Protein AF-A0A538NMU0-F1 (afdb_monomer_lite)

Radius of gyration: 12.37 Å; chains: 1; bounding box: 24×39×24 Å

pLDDT: mean 86.98, std 16.93, range [38.0, 98.0]

Secondary structure (DSSP, 8-state):
---GGGS--S-HHHHHHHHHHHHHHT-HHHHHHHHHHHHHSSSS--HHHHHH-GGGGGGTTSHHHHHHHHHHTT--

Sequence (76 aa):
MLPESQDAFDGPQIAAALAQIYAWTGESDEAFRLLDHLLAIPNGLTVPMFKLDPAWDPLRKDPRYQALIDKYSAKS

Foldseek 3Di:
DPPPVPPQPPDLVSLQVVLLVCLVVVVPVSNLVSLLVSLVDDDPDHLVCLVPPCSNVSVPVPVSSVVSSVVRVVVD

Structure (mmCIF, N/CA/C/O backbone):
data_AF-A0A538NMU0-F1
#
_entry.id   AF-A0A538NMU0-F1
#
loop_
_atom_site.group_PDB
_atom_site.id
_atom_site.type_symbol
_atom_site.label_atom_id
_atom_site.label_alt_id
_atom_site.label_comp_id
_atom_site.label_asym_id
_atom_site.label_entity_id
_atom_site.label_seq_id
_atom_site.pdbx_PDB_ins_code
_atom_site.Cartn_x
_atom_site.Cartn_y
_atom_site.Cartn_z
_atom_site.occupancy
_atom_site.B_iso_or_equiv
_atom_site.auth_seq_id
_atom_site.auth_comp_id
_atom_site.auth_asym_id
_atom_site.auth_atom_id
_atom_site.pdbx_PDB_model_num
ATOM 1 N N . MET A 1 1 ? 5.622 25.344 -18.961 1.00 38.00 1 MET A N 1
ATOM 2 C CA . MET A 1 1 ? 5.291 24.937 -17.584 1.00 38.00 1 MET A CA 1
ATOM 3 C C . MET A 1 1 ? 4.178 23.921 -17.708 1.00 38.00 1 MET A C 1
ATOM 5 O O . MET A 1 1 ? 3.073 24.302 -18.072 1.00 38.00 1 MET A O 1
ATOM 9 N N . LEU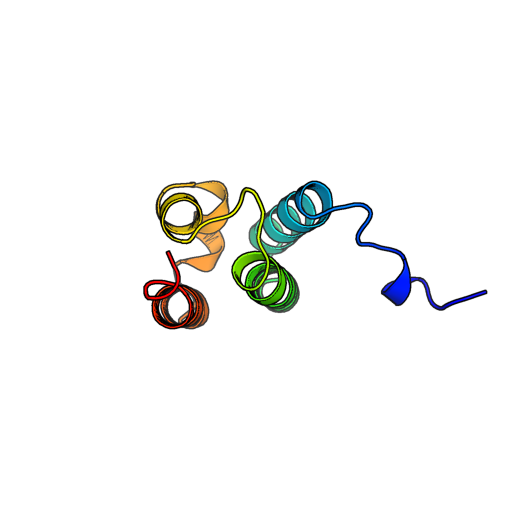 A 1 2 ? 4.518 22.638 -17.607 1.00 41.22 2 LEU A N 1
ATOM 10 C CA . LEU A 1 2 ? 3.523 21.568 -17.579 1.00 41.22 2 LEU A CA 1
ATOM 11 C C . LEU A 1 2 ? 2.907 21.541 -16.171 1.00 41.22 2 LEU A C 1
ATOM 13 O O . LEU A 1 2 ? 3.587 21.931 -15.221 1.00 41.22 2 LEU A O 1
ATOM 17 N N . PRO A 1 3 ? 1.625 21.175 -16.023 1.00 47.16 3 PRO A N 1
ATOM 18 C CA . PRO A 1 3 ? 1.019 21.044 -14.707 1.00 47.16 3 PRO A CA 1
ATOM 19 C C . PRO A 1 3 ? 1.785 19.993 -13.895 1.00 47.16 3 PRO A C 1
ATOM 21 O O . PRO A 1 3 ? 2.074 18.909 -14.398 1.00 47.16 3 PRO A O 1
ATOM 24 N N . GLU A 1 4 ? 2.079 20.312 -12.633 1.00 49.72 4 GLU A N 1
ATOM 25 C CA . GLU A 1 4 ? 2.835 19.474 -11.683 1.00 49.72 4 GLU A CA 1
ATOM 26 C C . GLU A 1 4 ? 2.281 18.043 -11.549 1.00 49.72 4 GLU A C 1
ATOM 28 O O . GLU A 1 4 ? 2.992 17.129 -11.142 1.00 49.72 4 GLU A O 1
ATOM 33 N N . SER A 1 5 ? 1.030 17.811 -11.958 1.00 53.03 5 SER A N 1
ATOM 34 C CA . SER A 1 5 ? 0.410 16.486 -11.949 1.00 53.03 5 SER 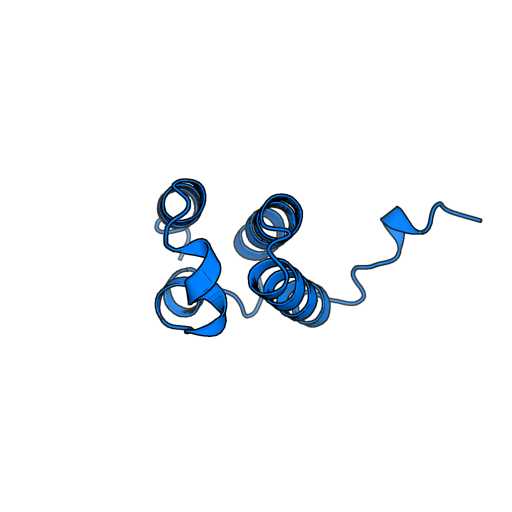A CA 1
ATOM 35 C C . SER A 1 5 ? 0.963 15.515 -13.005 1.00 53.03 5 SER A C 1
ATOM 37 O O . SER A 1 5 ? 0.527 14.364 -13.023 1.00 53.03 5 SER A O 1
ATOM 39 N N . GLN A 1 6 ? 1.846 15.955 -13.914 1.00 45.50 6 GLN A N 1
ATOM 40 C CA . GLN A 1 6 ? 2.399 15.120 -14.992 1.00 45.50 6 GLN A CA 1
ATOM 41 C C . GLN A 1 6 ? 3.892 14.768 -14.862 1.00 45.50 6 GLN A C 1
ATOM 43 O O . GLN A 1 6 ? 4.333 13.895 -15.604 1.00 45.50 6 GLN A O 1
ATOM 48 N N . ASP A 1 7 ? 4.638 15.343 -13.910 1.00 52.47 7 ASP A N 1
ATOM 49 C CA . ASP A 1 7 ? 6.082 15.063 -13.733 1.00 52.47 7 ASP A CA 1
ATOM 50 C C . ASP A 1 7 ? 6.409 14.044 -12.614 1.00 52.47 7 ASP A C 1
ATOM 52 O O . ASP A 1 7 ? 7.548 13.621 -12.470 1.00 52.47 7 ASP A O 1
ATOM 56 N N . ALA A 1 8 ? 5.444 13.591 -11.810 1.00 51.34 8 ALA A N 1
ATOM 57 C CA . ALA A 1 8 ? 5.755 13.012 -10.492 1.00 51.34 8 ALA A CA 1
ATOM 58 C C . ALA A 1 8 ? 6.020 11.487 -10.412 1.00 51.34 8 ALA A C 1
ATOM 60 O O . ALA A 1 8 ? 5.909 10.912 -9.329 1.00 51.34 8 ALA A O 1
ATOM 61 N N . PHE A 1 9 ? 6.376 10.803 -11.504 1.00 54.59 9 PHE A N 1
ATOM 62 C CA . PHE A 1 9 ? 6.826 9.402 -11.419 1.00 54.59 9 PHE A CA 1
ATOM 63 C C . PHE A 1 9 ? 8.256 9.241 -11.930 1.00 54.59 9 PHE A C 1
ATOM 65 O O . PHE A 1 9 ? 8.495 8.592 -12.944 1.00 54.59 9 PHE A O 1
ATOM 72 N N . ASP A 1 10 ? 9.215 9.753 -11.158 1.00 58.84 10 ASP A N 1
ATOM 73 C CA . ASP A 1 10 ? 10.665 9.538 -11.323 1.00 58.84 10 ASP A CA 1
ATOM 74 C C . ASP A 1 10 ? 11.094 8.044 -11.267 1.00 58.84 10 ASP A C 1
ATOM 76 O O . ASP A 1 10 ? 12.263 7.703 -11.438 1.00 58.84 10 ASP A O 1
ATOM 80 N N . GLY A 1 11 ? 10.152 7.116 -11.056 1.00 76.12 11 GLY A N 1
ATOM 81 C CA . GLY A 1 11 ? 10.326 5.672 -11.208 1.00 76.12 11 GLY A CA 1
ATOM 82 C C . GLY A 1 11 ? 9.288 4.867 -10.411 1.00 76.12 11 GLY A C 1
ATOM 83 O O . GLY A 1 11 ? 8.679 5.404 -9.478 1.00 76.12 11 GLY A O 1
ATOM 84 N N . PRO A 1 12 ? 9.091 3.565 -10.710 1.00 83.00 12 PRO A N 1
ATOM 85 C CA . PRO A 1 12 ? 8.169 2.700 -9.964 1.00 83.00 12 PRO A CA 1
ATOM 86 C C . PRO A 1 12 ? 8.426 2.667 -8.450 1.00 83.00 12 PRO A C 1
ATOM 88 O O . PRO A 1 12 ? 7.495 2.508 -7.666 1.00 83.00 12 PRO A O 1
ATOM 91 N N . GLN A 1 13 ? 9.676 2.853 -8.019 1.00 85.44 13 GLN A N 1
ATOM 92 C CA . GLN A 1 13 ? 10.052 2.894 -6.604 1.00 85.44 13 GLN A CA 1
ATOM 93 C C . GLN A 1 13 ? 9.479 4.121 -5.884 1.00 85.44 13 GLN A C 1
ATOM 95 O O . GLN A 1 13 ? 8.953 3.993 -4.780 1.00 85.44 13 GLN A O 1
ATOM 100 N N . ILE A 1 14 ? 9.550 5.301 -6.508 1.00 88.50 14 ILE A N 1
ATOM 101 C CA . ILE A 1 14 ? 9.032 6.550 -5.929 1.00 88.50 14 ILE A CA 1
ATOM 102 C C . ILE A 1 14 ? 7.504 6.509 -5.895 1.00 88.50 14 ILE A C 1
ATOM 104 O O . ILE A 1 14 ? 6.899 6.844 -4.880 1.00 88.50 14 ILE A O 1
ATOM 108 N N . ALA A 1 15 ? 6.886 5.994 -6.959 1.00 91.75 15 ALA A N 1
ATOM 109 C CA . ALA A 1 15 ? 5.449 5.756 -7.007 1.00 91.75 15 ALA A CA 1
ATOM 110 C C . ALA A 1 15 ? 4.977 4.795 -5.899 1.00 91.75 15 ALA A C 1
ATOM 112 O O . ALA A 1 15 ? 3.951 5.041 -5.268 1.00 91.75 15 ALA A O 1
ATOM 113 N N . ALA A 1 16 ? 5.726 3.719 -5.632 1.00 92.75 16 ALA A N 1
ATOM 114 C CA . ALA A 1 16 ? 5.396 2.770 -4.571 1.00 92.75 16 ALA A CA 1
ATOM 115 C C . ALA A 1 16 ? 5.515 3.405 -3.178 1.00 92.75 16 ALA A C 1
ATOM 117 O O . ALA A 1 16 ? 4.623 3.224 -2.352 1.00 92.75 16 ALA A O 1
ATOM 118 N N . ALA A 1 17 ? 6.570 4.188 -2.929 1.00 93.94 17 ALA A N 1
ATOM 119 C CA . ALA A 1 17 ? 6.721 4.928 -1.678 1.00 93.94 17 ALA A CA 1
ATOM 120 C C . ALA A 1 17 ? 5.583 5.944 -1.479 1.00 93.94 17 ALA A C 1
ATOM 122 O O . ALA A 1 17 ? 5.006 6.022 -0.396 1.00 93.94 17 ALA A O 1
ATOM 123 N N . LEU A 1 18 ? 5.202 6.669 -2.534 1.00 95.38 18 LEU A N 1
ATOM 124 C CA . LEU A 1 18 ? 4.084 7.609 -2.490 1.00 95.38 18 LEU A CA 1
ATOM 125 C C . LEU A 1 18 ? 2.748 6.901 -2.219 1.00 95.38 18 LEU A C 1
ATOM 127 O O . LEU A 1 18 ? 1.960 7.368 -1.401 1.00 95.38 18 LEU A O 1
ATOM 131 N N . ALA A 1 19 ? 2.516 5.736 -2.830 1.00 96.12 19 ALA A N 1
ATOM 132 C CA . ALA A 1 19 ? 1.332 4.924 -2.559 1.00 96.12 19 ALA A CA 1
ATOM 133 C C . ALA A 1 19 ? 1.250 4.478 -1.090 1.00 96.12 19 ALA A C 1
ATOM 135 O O . ALA A 1 19 ? 0.160 4.474 -0.518 1.00 96.12 19 ALA A O 1
ATOM 136 N N . GLN A 1 20 ? 2.384 4.140 -0.463 1.00 96.38 20 GLN A N 1
ATOM 137 C CA . GLN A 1 20 ? 2.430 3.825 0.971 1.00 96.38 20 GLN A CA 1
ATOM 138 C C . GLN A 1 20 ? 2.110 5.051 1.829 1.00 96.38 20 GLN A C 1
ATOM 140 O O . GLN A 1 20 ? 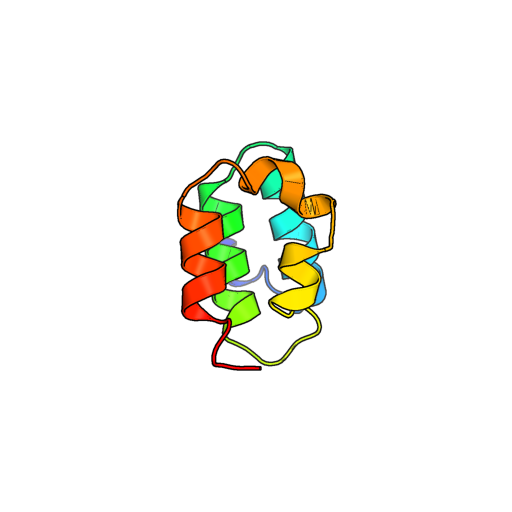1.320 4.944 2.762 1.00 96.38 20 GLN A O 1
ATOM 145 N N . ILE A 1 21 ? 2.661 6.222 1.488 1.00 96.94 21 ILE A N 1
ATOM 146 C CA . ILE A 1 21 ? 2.361 7.476 2.195 1.00 96.94 21 ILE A CA 1
ATOM 147 C C . ILE A 1 21 ? 0.857 7.752 2.155 1.00 96.94 21 ILE A C 1
ATOM 149 O O . ILE A 1 21 ? 0.258 7.941 3.210 1.00 96.94 21 ILE A O 1
ATOM 153 N N . TYR A 1 22 ? 0.233 7.677 0.978 1.00 97.75 22 TYR A N 1
ATOM 154 C CA . TYR A 1 22 ? -1.211 7.870 0.839 1.00 97.75 22 TYR A CA 1
ATOM 155 C C . TYR A 1 22 ? -2.035 6.834 1.607 1.00 97.75 22 TYR A C 1
ATOM 157 O O . TYR A 1 22 ? -3.042 7.175 2.228 1.00 97.75 22 TYR A O 1
ATOM 165 N N . ALA A 1 23 ? -1.599 5.572 1.631 1.00 97.19 23 ALA A N 1
ATOM 166 C CA . ALA A 1 23 ? -2.243 4.547 2.445 1.00 97.19 23 ALA A CA 1
ATOM 167 C C . ALA A 1 23 ? -2.199 4.896 3.943 1.00 97.19 23 ALA A C 1
ATOM 169 O O . ALA A 1 23 ? -3.187 4.707 4.652 1.00 97.19 23 ALA A O 1
ATOM 170 N N . TRP A 1 24 ? -1.072 5.421 4.429 1.00 97.25 24 TRP A N 1
ATOM 171 C CA . TRP A 1 24 ? -0.885 5.773 5.838 1.00 97.25 24 TRP A CA 1
ATOM 172 C C . TRP A 1 24 ? -1.587 7.069 6.242 1.00 97.25 24 TRP A C 1
ATOM 174 O O . TRP A 1 24 ? -2.056 7.167 7.375 1.00 97.25 24 TRP A O 1
ATOM 184 N N . THR A 1 25 ? -1.693 8.050 5.342 1.00 97.19 25 THR A N 1
ATOM 185 C CA . THR A 1 25 ? -2.392 9.320 5.604 1.00 97.19 25 THR A CA 1
ATOM 186 C C . THR A 1 25 ? -3.906 9.227 5.409 1.00 97.19 25 THR A C 1
ATOM 188 O O . THR A 1 25 ? -4.626 10.165 5.744 1.00 97.19 25 THR A O 1
ATOM 191 N N . GLY A 1 26 ? -4.410 8.086 4.926 1.00 95.62 26 GLY A N 1
ATOM 192 C CA . GLY A 1 26 ? -5.835 7.853 4.688 1.00 95.62 26 GLY A CA 1
ATOM 193 C C . GLY A 1 26 ? -6.326 8.341 3.323 1.00 95.62 26 GLY A C 1
ATOM 194 O O . GLY A 1 26 ? -7.514 8.214 3.027 1.00 95.62 26 GLY A O 1
ATOM 195 N N . GLU A 1 27 ? -5.428 8.821 2.460 1.00 98.00 27 GLU A N 1
ATOM 196 C CA . GLU A 1 27 ? -5.677 9.212 1.065 1.00 98.00 27 GLU A CA 1
ATOM 197 C C . GLU A 1 27 ? -5.830 7.972 0.163 1.00 98.00 27 GLU A C 1
ATOM 199 O O . GLU A 1 27 ? -5.129 7.769 -0.829 1.00 98.00 27 GLU A O 1
ATOM 204 N N . SER A 1 28 ? -6.771 7.102 0.531 1.00 96.62 28 SER A N 1
ATOM 205 C CA . SER A 1 28 ? -6.924 5.762 -0.044 1.00 96.62 28 SER A CA 1
ATOM 206 C C . SER A 1 28 ? -7.174 5.792 -1.554 1.00 96.62 28 SER A C 1
ATOM 208 O O . SER A 1 28 ? -6.687 4.922 -2.269 1.00 96.62 28 SER A O 1
ATOM 210 N N . ASP A 1 29 ? -7.895 6.796 -2.058 1.00 97.38 29 ASP A N 1
ATOM 211 C CA . ASP A 1 29 ? -8.195 6.929 -3.488 1.00 97.38 29 ASP A CA 1
ATOM 212 C C . ASP A 1 29 ? -6.922 7.099 -4.328 1.00 97.38 29 ASP A C 1
ATOM 214 O O . ASP A 1 29 ? -6.736 6.393 -5.324 1.00 97.38 29 ASP A O 1
ATOM 218 N N . GLU A 1 30 ? -6.008 7.966 -3.887 1.00 96.81 30 GLU A N 1
ATOM 219 C CA . GLU A 1 30 ? -4.718 8.165 -4.547 1.00 96.81 30 GLU A CA 1
ATOM 220 C C . GLU A 1 30 ? -3.820 6.936 -4.393 1.00 96.81 30 GLU A C 1
ATOM 222 O O . GLU A 1 30 ? -3.210 6.497 -5.370 1.00 96.81 30 GLU A O 1
ATOM 227 N N . ALA A 1 31 ? -3.806 6.307 -3.212 1.00 97.44 31 ALA A N 1
ATOM 228 C CA . ALA A 1 31 ? -3.078 5.056 -3.002 1.00 97.44 31 ALA A CA 1
ATOM 229 C C . ALA A 1 31 ? -3.522 3.974 -4.003 1.00 97.44 31 ALA A C 1
ATOM 231 O O . ALA A 1 31 ? -2.689 3.370 -4.682 1.00 97.44 31 ALA A O 1
ATOM 232 N N . PHE A 1 32 ? -4.833 3.764 -4.159 1.00 97.75 32 PHE A N 1
ATOM 233 C CA . PHE A 1 32 ? -5.374 2.773 -5.090 1.00 97.75 32 PHE A CA 1
ATOM 234 C C . PHE A 1 32 ? -5.088 3.111 -6.555 1.00 97.75 32 PHE A C 1
ATOM 236 O O . PHE A 1 32 ? -4.793 2.202 -7.332 1.00 97.75 32 PHE A O 1
ATOM 243 N N . ARG A 1 33 ? -5.113 4.394 -6.936 1.00 96.56 33 ARG A N 1
ATOM 244 C CA . ARG A 1 33 ? -4.751 4.833 -8.292 1.00 96.56 33 ARG A CA 1
ATOM 245 C C . ARG A 1 33 ? -3.303 4.471 -8.633 1.00 96.56 33 ARG A C 1
ATOM 247 O O . ARG A 1 33 ? -3.038 3.966 -9.724 1.00 96.56 33 ARG A O 1
ATOM 254 N N . LEU A 1 34 ? -2.377 4.698 -7.701 1.00 95.69 34 LEU A N 1
ATOM 255 C CA . LEU A 1 34 ? -0.965 4.348 -7.875 1.00 95.69 34 LEU A CA 1
ATOM 256 C C . LEU A 1 34 ? -0.744 2.838 -7.911 1.00 95.69 34 LEU A C 1
ATOM 258 O O . LEU A 1 34 ? -0.023 2.340 -8.775 1.00 95.69 34 LEU A O 1
ATOM 262 N N . LEU A 1 35 ? -1.388 2.106 -7.003 1.00 96.44 35 LEU A N 1
ATOM 263 C CA . LEU A 1 35 ? -1.288 0.651 -6.925 1.00 96.44 35 LEU A CA 1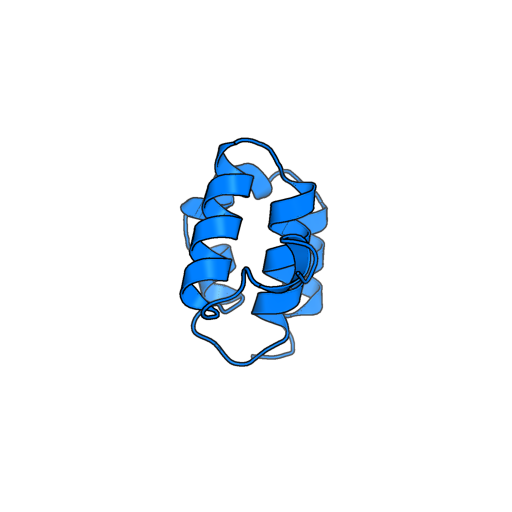
ATOM 264 C C . LEU A 1 35 ? -1.811 -0.039 -8.188 1.00 96.44 35 LEU A C 1
ATOM 266 O O . LEU A 1 35 ? -1.196 -1.002 -8.640 1.00 96.44 35 LEU A O 1
ATOM 270 N N . ASP A 1 36 ? -2.897 0.459 -8.788 1.00 96.25 36 ASP A N 1
ATOM 271 C CA . ASP A 1 36 ? -3.408 -0.094 -10.046 1.00 96.25 36 ASP A CA 1
ATOM 272 C C . ASP A 1 36 ? -2.399 0.065 -11.188 1.00 96.25 36 ASP A C 1
ATOM 274 O O . ASP A 1 36 ? -2.167 -0.875 -11.947 1.00 96.25 36 ASP A O 1
ATOM 278 N N . HIS A 1 37 ? -1.757 1.232 -11.282 1.00 93.75 37 HIS A N 1
ATOM 279 C CA . HIS A 1 37 ? -0.714 1.475 -12.274 1.00 93.75 37 HIS A CA 1
ATOM 280 C C . HIS A 1 37 ? 0.514 0.589 -12.036 1.00 93.75 37 HIS A C 1
ATOM 282 O O . HIS A 1 37 ? 1.003 -0.052 -12.966 1.00 93.75 37 HIS A O 1
ATOM 288 N N . LEU A 1 38 ? 0.986 0.513 -10.788 1.00 93.94 38 LEU A N 1
ATOM 289 C CA . LEU A 1 38 ? 2.166 -0.266 -10.424 1.00 93.94 38 LEU A CA 1
ATOM 290 C C . LEU A 1 38 ? 1.949 -1.762 -10.643 1.00 93.94 38 LEU A C 1
ATOM 292 O O . LEU A 1 38 ? 2.801 -2.412 -11.228 1.00 93.94 38 LEU A O 1
ATOM 296 N N . LEU A 1 39 ? 0.808 -2.330 -10.266 1.00 94.62 39 LEU A N 1
ATOM 297 C CA . LEU A 1 39 ? 0.553 -3.757 -10.499 1.00 94.62 39 LEU A CA 1
ATOM 298 C C . LEU A 1 39 ? 0.340 -4.101 -11.988 1.00 94.62 39 LEU A C 1
ATOM 300 O O . LEU A 1 39 ? 0.394 -5.274 -12.362 1.00 94.62 39 LEU A O 1
ATOM 304 N N . ALA A 1 40 ? 0.116 -3.104 -12.852 1.00 93.31 40 ALA A N 1
ATOM 305 C CA . ALA A 1 40 ? -0.068 -3.300 -14.288 1.00 93.31 40 ALA A CA 1
ATOM 306 C C . ALA A 1 40 ? 1.235 -3.340 -15.102 1.00 93.31 40 ALA A C 1
ATOM 308 O O . ALA A 1 40 ? 1.208 -3.825 -16.237 1.00 93.31 40 ALA A O 1
ATOM 309 N N . ILE A 1 41 ? 2.352 -2.840 -14.563 1.00 90.00 41 ILE A N 1
ATOM 310 C CA . ILE A 1 41 ? 3.638 -2.752 -15.270 1.00 90.00 41 ILE A CA 1
ATOM 311 C C . ILE A 1 41 ? 4.708 -3.622 -14.596 1.00 90.00 41 ILE A C 1
ATOM 313 O O . ILE A 1 41 ? 4.684 -3.775 -13.377 1.00 90.00 41 ILE A O 1
ATOM 317 N N . PRO A 1 42 ? 5.698 -4.159 -15.332 1.00 86.12 42 PRO A N 1
ATOM 318 C CA . PRO A 1 42 ? 6.819 -4.858 -14.712 1.00 86.12 42 PRO A CA 1
ATOM 319 C C . PRO A 1 42 ? 7.600 -3.934 -13.768 1.00 86.12 42 PRO A C 1
ATOM 321 O O . PRO A 1 42 ? 8.187 -2.943 -14.198 1.00 86.12 42 PRO A O 1
ATOM 324 N N . ASN A 1 43 ? 7.604 -4.257 -12.477 1.00 86.81 43 ASN A N 1
ATOM 325 C CA . ASN A 1 43 ? 8.428 -3.614 -11.455 1.00 86.81 43 ASN A CA 1
ATOM 326 C C . ASN A 1 43 ? 8.576 -4.545 -10.234 1.00 86.81 43 ASN A C 1
ATOM 328 O O . ASN A 1 43 ? 8.245 -5.726 -10.305 1.00 86.81 43 ASN A O 1
ATOM 332 N N . GLY A 1 44 ? 9.112 -4.030 -9.125 1.00 85.31 44 GLY A N 1
ATOM 333 C CA . GLY A 1 44 ? 9.325 -4.813 -7.903 1.00 85.31 44 GLY A CA 1
ATOM 334 C C . GLY A 1 44 ? 8.054 -5.132 -7.106 1.00 85.31 44 GLY A C 1
ATOM 335 O O . GLY A 1 44 ? 8.065 -6.077 -6.327 1.00 85.31 44 GLY A O 1
ATOM 336 N N . LEU A 1 45 ? 6.961 -4.385 -7.287 1.00 91.88 45 LEU A N 1
ATOM 337 C CA . LEU A 1 45 ? 5.697 -4.602 -6.589 1.00 91.88 45 LEU A CA 1
ATOM 338 C C . LEU A 1 45 ? 4.878 -5.692 -7.287 1.00 91.88 45 LEU A C 1
ATOM 340 O O . LEU A 1 45 ? 4.372 -5.514 -8.392 1.00 91.88 45 LEU A O 1
ATOM 344 N N . THR A 1 46 ? 4.711 -6.817 -6.601 1.00 93.19 46 THR A N 1
ATOM 345 C CA . THR A 1 46 ? 3.921 -7.966 -7.063 1.00 93.19 46 THR A CA 1
ATOM 346 C C . THR A 1 46 ? 2.736 -8.213 -6.133 1.00 93.19 46 THR A C 1
ATOM 348 O O . THR A 1 46 ? 2.744 -7.775 -4.980 1.00 93.19 46 THR A O 1
ATOM 351 N N . VAL A 1 47 ? 1.725 -8.964 -6.586 1.00 94.88 47 VAL A N 1
ATOM 352 C CA . VAL A 1 47 ? 0.574 -9.324 -5.736 1.00 94.88 47 VAL A CA 1
ATOM 353 C C . VAL A 1 47 ? 0.987 -10.064 -4.453 1.00 94.88 47 VAL A C 1
ATOM 355 O O . VAL A 1 47 ? 0.458 -9.722 -3.395 1.00 94.88 47 VAL A O 1
ATOM 358 N N . PRO A 1 48 ? 1.927 -11.033 -4.470 1.00 94.81 48 PRO A N 1
ATOM 359 C CA . PRO A 1 48 ? 2.427 -11.635 -3.236 1.00 94.81 48 PRO A CA 1
ATOM 360 C C . PRO A 1 48 ? 3.044 -10.6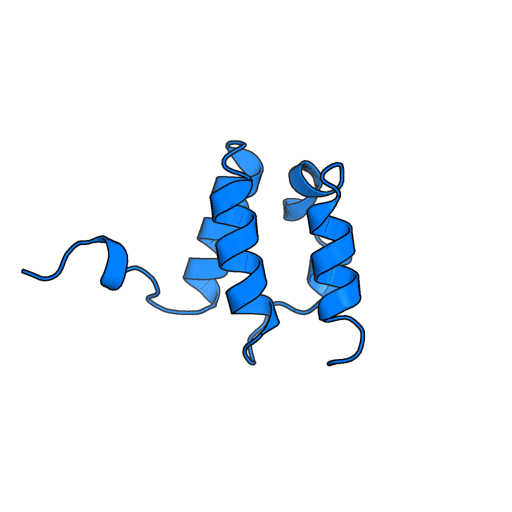19 -2.268 1.00 94.81 48 PRO A C 1
ATOM 362 O O . PRO A 1 48 ? 2.728 -10.658 -1.081 1.00 94.81 48 PRO A O 1
ATOM 365 N N . MET A 1 49 ? 3.862 -9.675 -2.754 1.00 93.31 49 MET A N 1
ATOM 366 C CA . MET A 1 49 ? 4.424 -8.622 -1.894 1.00 93.31 49 MET A CA 1
ATOM 367 C C . MET A 1 49 ? 3.330 -7.716 -1.329 1.00 93.31 49 MET A C 1
ATOM 369 O O . MET A 1 49 ? 3.311 -7.455 -0.133 1.00 93.31 49 MET A O 1
ATOM 373 N N . PHE A 1 50 ? 2.370 -7.311 -2.161 1.00 94.88 50 PHE A N 1
ATOM 374 C CA . PHE A 1 50 ? 1.236 -6.483 -1.751 1.00 94.88 50 PHE A CA 1
ATOM 375 C C . PHE A 1 50 ? 0.367 -7.145 -0.663 1.00 94.88 50 PHE A C 1
ATOM 377 O O . PHE A 1 50 ? -0.185 -6.465 0.203 1.00 94.88 50 PHE A O 1
ATOM 384 N N . LYS A 1 51 ? 0.267 -8.481 -0.671 1.00 95.75 51 LYS A N 1
ATOM 385 C CA . LYS A 1 51 ? -0.419 -9.269 0.368 1.00 95.75 51 LYS A CA 1
ATOM 386 C C . LYS A 1 51 ? 0.365 -9.359 1.678 1.00 95.75 51 LYS A C 1
ATOM 388 O O . LYS A 1 51 ? -0.243 -9.304 2.744 1.00 95.75 51 LYS A O 1
ATOM 393 N N . LEU A 1 52 ? 1.682 -9.546 1.596 1.00 95.88 52 LEU A N 1
ATOM 394 C CA . LEU A 1 52 ? 2.536 -9.855 2.748 1.00 95.88 52 LEU A CA 1
ATOM 395 C C . LEU A 1 52 ? 3.069 -8.616 3.475 1.00 95.88 52 LEU A C 1
ATOM 397 O O . LEU A 1 52 ? 3.340 -8.690 4.670 1.00 95.88 52 LEU A O 1
ATOM 401 N N . ASP A 1 53 ? 3.238 -7.500 2.771 1.00 95.00 53 ASP A N 1
ATOM 402 C CA . ASP A 1 53 ? 3.838 -6.289 3.326 1.00 95.00 53 ASP A CA 1
ATOM 403 C C . ASP A 1 53 ? 2.849 -5.552 4.258 1.00 95.00 53 ASP A C 1
ATOM 405 O O . ASP A 1 53 ? 1.740 -5.202 3.826 1.00 95.00 53 ASP A O 1
ATOM 409 N N . PRO A 1 54 ? 3.212 -5.313 5.536 1.00 95.69 54 PRO A N 1
ATOM 410 C CA . PRO A 1 54 ? 2.357 -4.614 6.485 1.00 95.69 54 PRO A CA 1
ATOM 411 C C . PRO A 1 54 ? 2.155 -3.124 6.172 1.00 95.69 54 PRO A C 1
ATOM 413 O O . PRO A 1 54 ? 1.255 -2.498 6.731 1.00 95.69 54 PRO A O 1
ATOM 416 N N . ALA A 1 55 ? 2.936 -2.538 5.257 1.00 94.62 55 ALA A N 1
ATOM 417 C CA . ALA A 1 55 ? 2.720 -1.166 4.803 1.00 94.62 55 ALA A CA 1
ATOM 418 C C . ALA A 1 55 ? 1.298 -0.947 4.249 1.00 94.62 55 ALA A C 1
ATOM 420 O O . ALA A 1 55 ? 0.778 0.166 4.315 1.00 94.62 55 ALA A O 1
ATOM 421 N N . TRP A 1 56 ? 0.643 -2.006 3.760 1.00 96.56 56 TRP A N 1
ATOM 422 C CA . TRP A 1 56 ? -0.696 -1.953 3.169 1.00 96.56 56 TRP A CA 1
ATOM 423 C C . TRP A 1 56 ? -1.832 -2.264 4.151 1.00 96.56 56 TRP A C 1
ATOM 425 O O . TRP A 1 56 ? -2.996 -2.273 3.745 1.00 96.56 56 TRP A O 1
ATOM 435 N N . ASP A 1 57 ? -1.532 -2.495 5.434 1.00 96.81 57 ASP A N 1
ATOM 436 C CA . ASP A 1 57 ? -2.522 -2.783 6.481 1.00 96.81 57 ASP A CA 1
ATOM 437 C C . ASP A 1 57 ? -3.708 -1.802 6.498 1.00 96.81 57 ASP A C 1
ATOM 439 O O . ASP A 1 57 ? -4.848 -2.277 6.589 1.00 96.81 57 ASP A O 1
ATOM 443 N N . PRO A 1 58 ? -3.511 -0.472 6.351 1.00 97.38 58 PRO A N 1
ATOM 444 C CA . PRO A 1 58 ? -4.626 0.477 6.344 1.00 97.38 58 PRO A CA 1
ATOM 445 C C . PRO A 1 58 ? -5.627 0.252 5.207 1.00 97.38 58 PRO A C 1
ATOM 447 O O . PRO A 1 58 ? -6.819 0.497 5.387 1.00 97.38 58 PRO A O 1
ATOM 450 N N . LEU A 1 59 ? -5.172 -0.266 4.061 1.00 97.69 59 LEU A N 1
ATOM 451 C CA . LEU A 1 59 ? -6.016 -0.498 2.887 1.00 97.69 59 LEU A CA 1
ATOM 452 C C . LEU A 1 59 ? -6.784 -1.822 2.957 1.00 97.69 59 LEU A C 1
ATOM 454 O O . LEU A 1 59 ? -7.781 -1.974 2.258 1.00 97.69 59 LEU A O 1
ATOM 458 N N . ARG A 1 60 ? -6.376 -2.785 3.797 1.00 96.12 60 ARG A N 1
ATOM 459 C CA . ARG A 1 60 ? -6.945 -4.151 3.792 1.00 96.12 60 ARG A CA 1
ATOM 460 C C . ARG A 1 60 ? -8.440 -4.229 4.095 1.00 96.12 60 ARG A C 1
ATOM 462 O O . ARG A 1 60 ? -9.079 -5.215 3.740 1.00 96.12 60 ARG A O 1
ATOM 469 N N . LYS A 1 61 ? -8.996 -3.229 4.784 1.00 94.88 61 LYS A N 1
ATOM 470 C CA . LYS A 1 61 ? -10.435 -3.165 5.091 1.00 94.88 61 LYS A CA 1
ATOM 471 C C . LYS A 1 61 ? -11.261 -2.600 3.935 1.00 94.88 61 LYS A C 1
ATOM 473 O O . LYS A 1 61 ? -12.481 -2.742 3.950 1.00 94.88 61 LYS A O 1
ATOM 478 N N . ASP A 1 62 ? -10.620 -1.954 2.965 1.00 97.50 62 ASP A N 1
ATOM 479 C CA . ASP A 1 62 ? -11.289 -1.397 1.798 1.00 97.50 62 ASP A CA 1
ATOM 480 C C . ASP A 1 62 ? -11.521 -2.508 0.754 1.00 97.50 62 ASP A C 1
ATOM 482 O O . ASP A 1 62 ? -10.578 -3.221 0.396 1.00 97.50 62 ASP A O 1
ATOM 486 N N . PRO A 1 63 ? -12.747 -2.679 0.228 1.00 97.50 63 PRO A N 1
ATOM 487 C CA . PRO A 1 63 ? -13.046 -3.720 -0.758 1.00 97.50 63 PRO A CA 1
ATOM 488 C C . PRO A 1 63 ? -12.193 -3.622 -2.034 1.00 97.50 63 PRO A C 1
ATOM 490 O O . PRO A 1 63 ? -11.965 -4.635 -2.702 1.00 97.50 63 PRO A O 1
ATOM 493 N N . ARG A 1 64 ? -11.671 -2.434 -2.368 1.00 97.69 64 ARG A N 1
ATOM 494 C CA . ARG A 1 64 ? -10.777 -2.228 -3.517 1.00 97.69 64 ARG A CA 1
ATOM 495 C C . ARG A 1 64 ? -9.448 -2.966 -3.371 1.00 97.69 64 ARG A C 1
ATOM 497 O O . ARG A 1 64 ? -8.852 -3.328 -4.383 1.00 97.69 64 ARG A O 1
ATOM 504 N N . TYR A 1 65 ? -9.009 -3.247 -2.142 1.00 97.38 65 TYR A N 1
ATOM 505 C CA . TYR A 1 65 ? -7.810 -4.043 -1.880 1.00 97.38 65 TYR A CA 1
ATOM 506 C C . TYR A 1 65 ? -7.940 -5.458 -2.449 1.00 97.38 65 TYR A C 1
ATOM 508 O O . TYR A 1 65 ? -7.083 -5.909 -3.213 1.00 97.38 65 TYR A O 1
ATOM 516 N N . GLN A 1 66 ? -9.053 -6.133 -2.146 1.00 97.06 66 GLN A N 1
ATOM 517 C CA . GLN A 1 66 ? -9.325 -7.461 -2.691 1.00 97.06 66 GLN A CA 1
ATOM 518 C C . GLN A 1 66 ? -9.536 -7.403 -4.210 1.00 97.06 66 GLN A C 1
ATOM 520 O O . GLN A 1 66 ? -9.013 -8.250 -4.929 1.00 97.06 66 GLN A O 1
ATOM 525 N N . ALA A 1 67 ? -10.204 -6.361 -4.716 1.00 97.00 67 ALA A N 1
ATOM 526 C CA . ALA A 1 67 ? -10.405 -6.185 -6.153 1.00 97.00 67 ALA A CA 1
ATOM 527 C C . ALA A 1 67 ? -9.082 -6.049 -6.934 1.00 97.00 67 ALA A C 1
ATOM 529 O O . ALA A 1 67 ? -8.940 -6.645 -8.003 1.00 97.00 67 ALA A O 1
ATOM 530 N N . LEU A 1 68 ? -8.094 -5.313 -6.406 1.00 96.25 68 LEU A N 1
ATOM 531 C CA . LEU A 1 68 ? -6.753 -5.242 -7.000 1.00 96.25 68 LEU A CA 1
ATOM 532 C C . LEU A 1 68 ? -6.062 -6.606 -6.999 1.00 96.25 68 LEU A C 1
ATOM 534 O O . LEU A 1 68 ? -5.506 -7.021 -8.015 1.00 96.25 68 LEU A O 1
ATOM 538 N N . ILE A 1 69 ? -6.113 -7.318 -5.874 1.00 96.44 69 ILE A N 1
ATOM 539 C CA . ILE A 1 69 ? -5.554 -8.665 -5.770 1.00 96.44 69 ILE A CA 1
ATOM 540 C C . ILE A 1 69 ? -6.156 -9.574 -6.839 1.00 96.44 69 ILE A C 1
ATOM 542 O O . ILE A 1 69 ? -5.407 -10.227 -7.563 1.00 96.44 69 ILE A O 1
ATOM 546 N N . ASP A 1 70 ? -7.477 -9.610 -6.961 1.00 96.19 70 ASP A N 1
ATOM 547 C CA . ASP A 1 70 ? -8.165 -10.497 -7.898 1.00 96.19 70 ASP A CA 1
ATOM 548 C C . ASP A 1 70 ? -7.831 -10.130 -9.349 1.00 96.19 70 ASP A C 1
ATOM 550 O O . ASP A 1 70 ? -7.557 -11.008 -10.169 1.00 96.19 70 ASP A O 1
ATOM 554 N N . LYS A 1 71 ? -7.745 -8.826 -9.647 1.00 95.50 71 LYS A N 1
ATOM 555 C CA . LYS A 1 71 ? -7.372 -8.299 -10.968 1.00 95.50 71 LYS A CA 1
ATOM 556 C C . LYS A 1 71 ? -5.969 -8.732 -11.412 1.00 95.50 71 LYS A C 1
ATOM 558 O O . LYS A 1 71 ? -5.764 -8.970 -12.604 1.00 95.50 71 LYS A O 1
ATOM 563 N N . TYR A 1 72 ? -5.009 -8.835 -10.489 1.00 94.50 72 TYR A N 1
ATOM 564 C CA . TYR A 1 72 ? -3.595 -9.068 -10.819 1.00 94.50 72 TYR A CA 1
ATOM 565 C C . TYR A 1 72 ? -3.045 -10.443 -10.387 1.00 94.50 72 TYR A C 1
ATOM 567 O O . TYR A 1 72 ? -1.948 -10.806 -10.806 1.00 94.50 72 TYR A O 1
ATOM 575 N N . SER A 1 73 ? -3.792 -11.257 -9.627 1.00 86.50 73 SER A N 1
ATOM 576 C CA . SER A 1 73 ? -3.343 -12.590 -9.163 1.00 86.50 73 SER A CA 1
ATOM 577 C C . SER A 1 73 ? -3.129 -13.606 -10.292 1.00 86.50 73 SER A C 1
ATOM 579 O O . SER A 1 73 ? -2.383 -14.560 -10.109 1.00 86.50 73 SER A O 1
ATOM 581 N N . ALA A 1 74 ? -3.758 -13.414 -11.454 1.00 69.50 74 ALA A N 1
ATOM 582 C CA . ALA A 1 74 ? -3.596 -14.286 -12.621 1.00 69.50 74 ALA A CA 1
ATOM 583 C C . ALA A 1 74 ? -2.457 -13.853 -13.567 1.00 69.50 74 ALA A C 1
ATOM 585 O O . ALA A 1 74 ? -2.238 -14.494 -14.592 1.00 69.50 74 ALA A O 1
ATOM 586 N N . LYS A 1 75 ? -1.769 -12.742 -13.266 1.00 56.03 75 LYS A N 1
ATOM 587 C CA . LYS A 1 75 ? -0.724 -12.146 -14.118 1.00 56.03 75 LYS A CA 1
ATOM 588 C C . LYS A 1 75 ? 0.710 -12.403 -13.629 1.00 56.03 75 LYS A C 1
ATOM 590 O O . LYS A 1 75 ? 1.631 -11.806 -14.176 1.00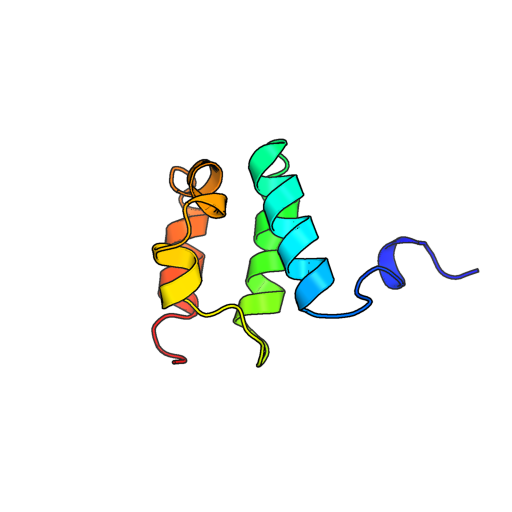 56.03 75 LYS A O 1
ATOM 595 N N . SER A 1 76 ? 0.895 -13.234 -12.602 1.00 50.28 76 SER A N 1
ATOM 596 C CA . SER A 1 76 ? 2.215 -13.567 -12.037 1.00 50.28 76 SER A CA 1
ATOM 597 C C . SER A 1 76 ? 2.758 -14.875 -12.595 1.00 50.28 76 SER A C 1
ATOM 599 O O . SER A 1 76 ? 1.963 -15.838 -12.662 1.00 50.28 76 SER A O 1
#